Protein AF-A0A952QZE6-F1 (afdb_monomer)

Foldseek 3Di:
DPDVVVVVVVLVVVLVCVLVVLCVVQVVVLVVCVVPNPDNVSVVSNVVSVVVSVVLVVLLVCCVPPVVPRDLQSCCSSVNHDPLSVVLLVQLVVQLVVVLVVLVVVLVVCVVVPDDNVVSVVCSVVVSVVSSVVSSVVSVVVD

Secondary structure (DSSP, 8-state):
---HHHHHHHHHHHHHHHHHHHHHHHHHHHHHHHHHSSTTHHHHHHHHHHHHHHHHHHHHHHHHH-GGG--HHHHHHTT---HHHHHHHHHHHHHHHHHHHHHHHHHHHHHHTT--HHHHHHHHHHHHHHHHHHHHHHHHHH-

Mean predicted aligned error: 7.02 Å

pLDDT: mean 86.54, std 10.62, range [46.81, 97.5]

Structure (mmCIF, N/CA/C/O backbone):
data_AF-A0A952QZE6-F1
#
_entry.id   AF-A0A952QZE6-F1
#
loop_
_atom_site.group_PDB
_atom_site.id
_atom_site.type_symbol
_atom_site.label_atom_id
_atom_site.label_alt_id
_atom_site.label_comp_id
_atom_site.label_asym_id
_atom_site.label_entity_id
_atom_site.label_seq_id
_atom_site.pdbx_PDB_ins_code
_atom_site.Cartn_x
_atom_site.Cartn_y
_atom_site.Cartn_z
_atom_site.occupancy
_atom_site.B_iso_or_equiv
_atom_site.auth_seq_id
_atom_site.auth_comp_id
_atom_site.auth_asym_id
_atom_site.auth_atom_id
_atom_site.pdbx_PDB_model_num
ATOM 1 N N . MET A 1 1 ? -11.635 13.687 32.790 1.00 46.81 1 MET A N 1
ATOM 2 C CA . MET A 1 1 ? -12.378 13.470 31.529 1.00 46.81 1 MET A CA 1
ATOM 3 C C . MET A 1 1 ? -11.774 14.363 30.452 1.00 46.81 1 MET A C 1
ATOM 5 O O . MET A 1 1 ? -11.989 15.569 30.504 1.00 46.81 1 MET A O 1
ATOM 9 N N . PRO A 1 2 ? -10.941 13.838 29.539 1.00 46.88 2 PRO A N 1
ATOM 10 C CA . PRO A 1 2 ? -10.428 14.622 28.420 1.00 46.88 2 PRO A CA 1
ATOM 11 C C . PRO A 1 2 ? -11.602 15.099 27.556 1.00 46.88 2 PRO A C 1
ATOM 13 O O . PRO A 1 2 ? -12.447 14.308 27.149 1.00 46.88 2 PRO A O 1
ATOM 16 N N . ASN A 1 3 ? -11.680 16.407 27.323 1.00 49.31 3 ASN A N 1
ATOM 17 C CA . ASN A 1 3 ? -12.750 17.059 26.571 1.00 49.31 3 ASN A CA 1
ATOM 18 C C . ASN A 1 3 ? -12.914 16.429 25.177 1.00 49.31 3 ASN A C 1
ATOM 20 O O . ASN A 1 3 ? -12.060 16.641 24.316 1.00 49.31 3 ASN A O 1
ATOM 24 N N . GLY A 1 4 ? -14.029 15.735 24.920 1.00 55.69 4 GLY A N 1
ATOM 25 C CA . GLY A 1 4 ? -14.307 15.056 23.639 1.00 55.69 4 GLY A CA 1
ATOM 26 C C . GLY A 1 4 ? -14.206 15.955 22.396 1.00 55.69 4 GLY A C 1
ATOM 27 O O . GLY A 1 4 ? -13.940 15.478 21.297 1.00 55.69 4 GLY A O 1
ATOM 28 N N . LYS A 1 5 ? -14.299 17.280 22.570 1.00 56.16 5 LYS A N 1
ATOM 29 C CA . LYS A 1 5 ? -14.051 18.272 21.512 1.00 56.16 5 LYS A CA 1
ATOM 30 C C . LYS A 1 5 ? -12.591 18.302 21.028 1.00 56.16 5 LYS A C 1
ATOM 32 O O . LYS A 1 5 ? -12.370 18.489 19.836 1.00 56.16 5 LYS A O 1
ATOM 37 N N . ARG A 1 6 ? -11.602 18.091 21.914 1.00 54.00 6 ARG A N 1
ATOM 38 C CA . ARG A 1 6 ? -10.172 18.044 21.540 1.00 54.00 6 ARG A CA 1
ATOM 39 C C . ARG A 1 6 ? -9.839 16.774 20.761 1.00 54.00 6 ARG A C 1
ATOM 41 O O . ARG A 1 6 ? -9.167 16.865 19.739 1.00 54.00 6 ARG A O 1
ATOM 48 N N . ALA A 1 7 ? -10.362 15.627 21.196 1.00 56.66 7 ALA A N 1
ATOM 49 C CA . ALA A 1 7 ? -10.179 14.357 20.494 1.00 56.66 7 ALA A CA 1
ATOM 50 C C . ALA A 1 7 ? -10.719 14.442 19.056 1.00 56.66 7 ALA A C 1
ATOM 52 O O . ALA A 1 7 ? -9.977 14.209 18.109 1.00 56.66 7 ALA A O 1
ATOM 53 N N . ALA A 1 8 ? -11.951 14.935 18.881 1.00 59.94 8 ALA A N 1
ATOM 54 C CA . ALA A 1 8 ? -12.552 15.111 17.558 1.00 59.94 8 ALA A CA 1
ATOM 55 C C . ALA A 1 8 ? -11.789 16.103 16.652 1.00 59.94 8 ALA A C 1
ATOM 57 O O . ALA A 1 8 ? -11.703 15.893 15.442 1.00 59.94 8 ALA A O 1
ATOM 58 N N . SER A 1 9 ? -11.218 17.183 17.208 1.00 61.47 9 SER A N 1
ATOM 59 C CA . SER A 1 9 ? -10.413 18.135 16.424 1.00 61.47 9 SER A CA 1
ATOM 60 C C . SER A 1 9 ? -9.073 17.557 15.964 1.00 61.47 9 SER A C 1
ATOM 62 O O . SER A 1 9 ? -8.648 17.833 14.843 1.00 61.47 9 SER A O 1
ATOM 64 N N . VAL A 1 10 ? -8.434 16.725 16.794 1.00 61.22 10 VAL A N 1
ATOM 65 C CA . VAL A 1 10 ? -7.150 16.086 16.470 1.00 61.22 10 VAL A CA 1
ATOM 66 C C . VAL A 1 10 ? -7.336 15.049 15.362 1.00 61.22 10 VAL A C 1
ATOM 68 O O . VAL A 1 10 ? -6.557 15.043 14.412 1.00 61.22 10 VAL A O 1
ATOM 71 N N . THR A 1 11 ? -8.416 14.261 15.395 1.00 73.81 11 THR A N 1
ATOM 72 C CA . THR A 1 11 ? -8.729 13.289 14.332 1.00 73.81 11 THR A CA 1
ATOM 73 C C . THR A 1 11 ? -8.992 13.972 12.985 1.00 73.81 11 THR A C 1
ATOM 75 O O . THR A 1 11 ? -8.546 13.492 11.946 1.00 73.81 11 THR A O 1
ATOM 78 N N . ARG A 1 12 ? -9.665 15.134 12.977 1.00 75.56 12 ARG A N 1
ATOM 79 C CA . ARG A 1 12 ? -9.897 15.909 11.742 1.00 75.56 12 ARG A CA 1
ATOM 80 C C . ARG A 1 12 ? -8.610 16.490 11.170 1.00 75.56 12 ARG A C 1
ATOM 82 O O . ARG A 1 12 ? -8.398 16.412 9.964 1.00 75.56 12 ARG A O 1
ATOM 89 N N . ALA A 1 13 ? -7.761 17.059 12.023 1.00 81.19 13 ALA A N 1
ATOM 90 C CA . ALA A 1 13 ? -6.472 17.588 11.597 1.00 81.19 13 ALA A CA 1
ATOM 91 C C . ALA A 1 13 ? -5.582 16.474 11.028 1.00 81.19 13 ALA A C 1
ATOM 93 O O . ALA A 1 13 ? -5.030 16.642 9.945 1.00 81.19 13 ALA A O 1
ATOM 94 N N . ALA A 1 14 ? -5.511 15.320 11.699 1.00 80.12 14 ALA A N 1
ATOM 95 C CA . ALA A 1 14 ? -4.757 14.159 11.230 1.00 80.12 14 ALA A CA 1
ATOM 96 C C . ALA A 1 14 ? -5.250 13.660 9.864 1.00 80.12 14 ALA A C 1
ATOM 98 O O . ALA A 1 14 ? -4.435 13.387 8.986 1.00 80.12 14 ALA A O 1
ATOM 99 N N . LEU A 1 15 ? -6.570 13.622 9.644 1.00 82.50 15 LEU A N 1
ATOM 100 C CA . LEU A 1 15 ? -7.129 13.263 8.343 1.00 82.50 15 LEU A CA 1
ATOM 101 C C . LEU A 1 15 ? -6.686 14.225 7.237 1.00 82.50 15 LEU A C 1
ATOM 103 O O . LEU A 1 15 ? -6.203 13.797 6.190 1.00 82.50 15 LEU A O 1
ATOM 107 N N . VAL A 1 16 ? -6.895 15.525 7.457 1.00 87.38 16 VAL A N 1
ATOM 108 C CA . VAL A 1 16 ? -6.583 16.553 6.459 1.00 87.38 16 VAL A CA 1
ATOM 109 C C . VAL A 1 16 ? -5.090 16.544 6.153 1.00 87.38 16 VAL A C 1
ATOM 111 O O . VAL A 1 16 ? -4.714 16.600 4.986 1.00 87.38 16 VAL A O 1
ATOM 114 N N . LEU A 1 17 ? -4.247 16.404 7.178 1.00 88.62 17 LEU A N 1
ATOM 115 C CA . LEU A 1 17 ? -2.802 16.276 7.017 1.00 88.62 17 LEU A CA 1
ATOM 116 C C . LEU A 1 17 ? -2.423 15.004 6.256 1.00 88.62 17 LEU A C 1
ATOM 118 O O . LEU A 1 17 ? -1.572 15.079 5.379 1.00 88.62 17 LEU A O 1
ATOM 122 N N . GLY A 1 18 ? -3.068 13.867 6.528 1.00 86.25 18 GLY A N 1
ATOM 123 C CA . GLY A 1 18 ? -2.836 12.616 5.803 1.00 86.25 18 GLY A CA 1
ATOM 124 C C . GLY A 1 18 ? -3.188 12.725 4.317 1.00 86.25 18 GLY A C 1
ATOM 125 O O . GLY A 1 18 ? -2.375 12.378 3.461 1.00 86.25 18 GLY A O 1
ATOM 126 N N . LEU A 1 19 ? -4.360 13.283 3.997 1.00 89.81 19 LEU A N 1
ATOM 127 C CA . LEU A 1 19 ? -4.778 13.540 2.614 1.00 89.81 19 LEU A CA 1
ATOM 128 C C . LEU A 1 19 ? -3.853 14.538 1.911 1.00 89.81 19 LEU A C 1
ATOM 130 O O . LEU A 1 19 ? -3.450 14.301 0.773 1.00 89.81 19 LEU A O 1
ATOM 134 N N . ALA A 1 20 ? -3.497 15.634 2.584 1.00 92.69 20 ALA A N 1
ATOM 135 C CA . ALA A 1 20 ? -2.603 16.649 2.039 1.00 92.69 20 ALA A CA 1
ATOM 136 C C . ALA A 1 20 ? -1.195 16.090 1.801 1.00 92.69 20 ALA A C 1
ATOM 138 O O . ALA A 1 20 ? -0.633 16.321 0.736 1.00 92.69 20 ALA A O 1
ATOM 139 N N . ALA A 1 21 ? -0.648 15.319 2.743 1.00 92.31 21 ALA A N 1
ATOM 140 C CA . ALA A 1 21 ? 0.654 14.671 2.607 1.00 92.31 21 ALA A CA 1
ATOM 141 C C . ALA A 1 21 ? 0.655 13.645 1.466 1.00 92.31 21 ALA A C 1
ATOM 143 O O . ALA A 1 21 ? 1.564 13.648 0.638 1.00 92.31 21 ALA A O 1
ATOM 144 N N . GLY A 1 22 ? -0.389 12.816 1.371 1.00 90.94 22 GLY A N 1
ATOM 145 C CA . GLY A 1 22 ? -0.546 11.866 0.273 1.00 90.94 22 GLY A CA 1
ATOM 146 C C . GLY A 1 22 ? -0.628 12.565 -1.087 1.00 90.94 22 GLY A C 1
ATOM 147 O O . GLY A 1 22 ? 0.105 12.209 -2.007 1.00 90.94 22 GLY A O 1
ATOM 148 N N . ALA A 1 23 ? -1.449 13.611 -1.211 1.00 93.50 23 ALA A N 1
ATOM 149 C CA . ALA A 1 23 ? -1.546 14.404 -2.437 1.00 93.50 23 ALA A CA 1
ATOM 150 C C . ALA A 1 23 ? -0.224 15.109 -2.785 1.00 93.50 23 ALA A C 1
ATOM 152 O O . ALA A 1 23 ? 0.204 15.078 -3.940 1.00 93.50 23 ALA A O 1
ATOM 153 N N . ALA A 1 24 ? 0.449 15.693 -1.789 1.00 94.75 24 ALA A N 1
ATOM 154 C CA . ALA A 1 24 ? 1.738 16.360 -1.949 1.00 94.75 24 ALA A CA 1
ATOM 155 C C . ALA A 1 24 ? 2.863 15.402 -2.361 1.00 94.75 24 ALA A C 1
ATOM 157 O O . ALA A 1 24 ? 3.832 15.847 -2.963 1.00 94.75 24 ALA A O 1
ATOM 158 N N . LEU A 1 25 ? 2.744 14.102 -2.082 1.00 93.25 25 LEU A N 1
ATOM 159 C CA . LEU A 1 25 ? 3.669 13.085 -2.581 1.00 93.25 25 LEU A CA 1
ATOM 160 C C . LEU A 1 25 ? 3.289 12.615 -3.993 1.00 93.25 25 LEU A C 1
ATOM 162 O O . LEU A 1 25 ? 4.122 12.606 -4.899 1.00 93.25 25 LEU A O 1
ATOM 166 N N . ILE A 1 26 ? 2.025 12.230 -4.186 1.00 93.69 26 ILE A N 1
ATOM 167 C CA . ILE A 1 26 ? 1.533 11.584 -5.411 1.00 93.69 26 ILE A CA 1
ATOM 168 C C . ILE A 1 26 ? 1.578 12.540 -6.603 1.00 93.69 26 ILE A C 1
ATOM 170 O O . ILE A 1 26 ? 1.975 12.129 -7.693 1.00 93.69 26 ILE A O 1
ATOM 174 N N . VAL A 1 27 ? 1.172 13.802 -6.425 1.00 94.12 27 VAL A N 1
ATOM 175 C CA . VAL A 1 27 ? 1.063 14.755 -7.538 1.00 94.12 27 VAL A CA 1
ATOM 176 C C . VAL A 1 27 ? 2.440 15.102 -8.115 1.00 94.12 27 VAL A C 1
ATOM 178 O O . VAL A 1 27 ? 2.620 14.902 -9.318 1.00 94.12 27 VAL A O 1
ATOM 181 N N . PRO A 1 28 ? 3.444 15.539 -7.327 1.00 94.69 28 PRO A N 1
ATOM 182 C CA . PRO A 1 28 ? 4.775 15.807 -7.866 1.00 94.69 28 PRO A CA 1
ATOM 183 C C . PRO A 1 28 ? 5.430 14.560 -8.453 1.00 94.69 28 PRO A C 1
ATOM 185 O O . PRO A 1 28 ? 5.990 14.639 -9.542 1.00 94.69 28 PRO A O 1
ATOM 188 N N . LEU A 1 29 ? 5.314 13.403 -7.788 1.00 91.06 29 LEU A N 1
ATOM 189 C CA . LEU A 1 29 ? 5.880 12.151 -8.289 1.00 91.06 29 LEU A CA 1
ATOM 190 C C . LEU A 1 29 ? 5.246 11.744 -9.624 1.00 91.06 29 LEU A C 1
ATOM 192 O O . LEU A 1 29 ? 5.951 11.429 -10.580 1.00 91.06 29 LEU A O 1
ATOM 196 N N . GLY A 1 30 ? 3.918 11.788 -9.714 1.00 90.62 30 GLY A N 1
ATOM 197 C CA . GLY A 1 30 ? 3.186 11.456 -10.930 1.00 90.62 30 GLY A CA 1
ATOM 198 C C . GLY A 1 30 ? 3.501 12.407 -12.085 1.00 90.62 30 GLY A C 1
ATOM 199 O O . GLY A 1 30 ? 3.681 11.950 -13.212 1.00 90.62 30 GLY A O 1
ATOM 200 N N . LEU A 1 31 ? 3.633 13.711 -11.816 1.00 92.25 31 LEU A N 1
ATOM 201 C CA . LEU A 1 31 ? 4.042 14.701 -12.819 1.00 92.25 31 LEU A CA 1
ATOM 202 C C . LEU A 1 31 ? 5.493 14.498 -13.271 1.00 92.25 31 LEU A C 1
ATOM 204 O O . LEU A 1 31 ? 5.763 14.537 -14.470 1.00 92.25 31 LEU A O 1
ATOM 208 N N . LEU A 1 32 ? 6.404 14.212 -12.339 1.00 92.06 32 LEU A N 1
ATOM 209 C CA . LEU A 1 32 ? 7.806 13.935 -12.641 1.00 92.06 32 LEU A CA 1
ATOM 210 C C . LEU A 1 32 ? 7.939 12.694 -13.532 1.00 92.06 32 LEU A C 1
ATOM 212 O O . LEU A 1 32 ? 8.590 12.737 -14.574 1.00 92.06 32 LEU A O 1
ATOM 216 N N . VAL A 1 33 ? 7.260 11.601 -13.176 1.00 89.75 33 VAL A N 1
ATOM 217 C CA . VAL A 1 33 ? 7.260 10.364 -13.972 1.00 89.75 33 VAL A CA 1
ATOM 218 C C . VAL A 1 33 ? 6.510 10.550 -15.292 1.00 89.75 33 VAL A C 1
ATOM 220 O O . VAL A 1 33 ? 6.854 9.917 -16.281 1.00 89.75 33 VAL A O 1
ATOM 223 N N . ARG A 1 34 ? 5.519 11.443 -15.368 1.00 90.12 34 ARG A N 1
ATOM 224 C CA . ARG A 1 34 ? 4.880 11.792 -16.645 1.00 90.12 34 ARG A CA 1
ATOM 225 C C . ARG A 1 34 ? 5.831 12.540 -17.582 1.00 90.12 34 ARG A C 1
ATOM 227 O O . ARG A 1 34 ? 5.714 12.384 -18.792 1.00 90.12 34 ARG A O 1
ATOM 234 N N . GLN A 1 35 ? 6.726 13.360 -17.037 1.00 90.12 35 GLN A N 1
ATOM 235 C CA . GLN A 1 35 ? 7.662 14.161 -17.823 1.00 90.12 35 GLN A CA 1
ATOM 236 C C . GLN A 1 35 ? 8.919 13.383 -18.232 1.00 90.12 35 GLN A C 1
ATOM 238 O O . GLN A 1 35 ? 9.403 13.566 -19.346 1.00 90.12 35 GLN A O 1
ATOM 243 N N . TYR A 1 36 ? 9.442 12.527 -17.350 1.00 89.38 36 TYR A N 1
ATOM 244 C CA . TYR A 1 36 ? 10.727 11.841 -17.546 1.00 89.38 36 TYR A CA 1
ATOM 245 C C . TY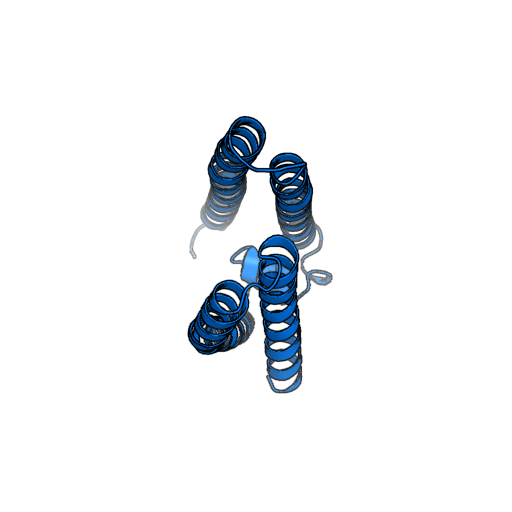R A 1 36 ? 10.622 10.315 -17.630 1.00 89.38 36 TYR A C 1
ATOM 247 O O . TYR A 1 36 ? 11.590 9.648 -17.991 1.00 89.38 36 TYR A O 1
ATOM 255 N N . GLY A 1 37 ? 9.476 9.744 -17.267 1.00 77.94 37 GLY A N 1
ATOM 256 C CA . GLY A 1 37 ? 9.264 8.304 -17.267 1.00 77.94 37 GLY A CA 1
ATOM 257 C C . GLY A 1 37 ? 8.843 7.770 -18.639 1.00 77.94 37 GLY A C 1
ATOM 258 O O . GLY A 1 37 ? 8.245 8.486 -19.444 1.00 77.94 37 GLY A O 1
ATOM 259 N N . PRO A 1 38 ? 9.125 6.490 -18.921 1.00 77.88 38 PRO A N 1
ATOM 260 C CA . PRO A 1 38 ? 8.722 5.858 -20.166 1.00 77.88 38 PRO A CA 1
ATOM 261 C C . PRO A 1 38 ? 7.208 5.587 -20.211 1.00 77.88 38 PRO A C 1
ATOM 263 O O . PRO A 1 38 ? 6.595 5.122 -19.247 1.00 77.88 38 PRO A O 1
ATOM 266 N N . GLY A 1 39 ? 6.604 5.817 -21.379 1.00 82.94 39 GLY A N 1
ATOM 267 C CA . GLY A 1 39 ? 5.209 5.469 -21.656 1.00 82.94 39 GLY A CA 1
ATOM 268 C C . GLY A 1 39 ? 4.192 6.238 -20.803 1.00 82.94 39 GLY A C 1
ATOM 269 O O . GLY A 1 39 ? 4.304 7.442 -20.603 1.00 82.94 39 GLY A O 1
ATOM 270 N N . ASN A 1 40 ? 3.163 5.535 -20.320 1.00 83.50 40 ASN A N 1
ATOM 271 C CA . ASN A 1 40 ? 2.032 6.115 -19.577 1.00 83.50 40 ASN A CA 1
ATOM 272 C C . ASN A 1 40 ? 2.149 5.955 -18.044 1.00 83.50 40 ASN A C 1
ATOM 274 O O . ASN A 1 40 ? 1.147 6.050 -17.332 1.00 83.50 40 ASN A O 1
ATOM 278 N N . MET A 1 41 ? 3.357 5.722 -17.515 1.00 81.94 41 MET A N 1
ATOM 279 C CA . MET A 1 41 ? 3.575 5.447 -16.085 1.00 81.94 41 MET A CA 1
ATOM 280 C C . MET A 1 41 ? 3.089 6.576 -15.166 1.00 81.94 41 MET A C 1
ATOM 282 O O . MET A 1 41 ? 2.464 6.304 -14.142 1.00 81.94 41 MET A O 1
ATOM 286 N N . GLY A 1 42 ? 3.300 7.840 -15.549 1.00 86.00 42 GLY A N 1
ATOM 287 C CA . GLY A 1 42 ? 2.844 8.985 -14.754 1.00 86.00 42 GLY A CA 1
ATOM 288 C C . GLY A 1 42 ? 1.321 9.030 -14.589 1.00 86.00 42 GLY A C 1
ATOM 289 O O . GLY A 1 42 ? 0.826 9.285 -13.494 1.00 86.00 42 GLY A O 1
ATOM 290 N N . ASN A 1 43 ? 0.567 8.684 -15.639 1.00 88.69 43 ASN A N 1
ATOM 291 C CA . ASN A 1 43 ? -0.892 8.569 -15.555 1.00 88.69 43 ASN A CA 1
ATOM 292 C C . ASN A 1 43 ? -1.312 7.422 -14.626 1.00 88.69 43 ASN A C 1
ATOM 294 O O . ASN A 1 43 ? -2.264 7.577 -13.865 1.00 88.69 43 ASN A O 1
ATOM 298 N N . GLY A 1 44 ? -0.575 6.306 -14.641 1.00 86.00 44 GLY A N 1
ATOM 299 C CA . GLY A 1 44 ? -0.784 5.194 -13.713 1.00 86.00 44 GLY A CA 1
ATOM 300 C C . GLY A 1 44 ? -0.611 5.609 -12.249 1.00 86.00 44 GLY A C 1
ATOM 301 O O . GLY A 1 44 ? -1.493 5.343 -11.435 1.00 86.00 44 GLY A O 1
ATOM 302 N N . ILE A 1 45 ? 0.473 6.323 -11.927 1.00 88.44 45 ILE A N 1
ATOM 303 C CA . ILE A 1 45 ? 0.730 6.841 -10.571 1.00 88.44 45 ILE A CA 1
ATOM 304 C C . ILE A 1 45 ? -0.373 7.809 -10.139 1.00 88.44 45 ILE A C 1
ATOM 306 O O . ILE A 1 45 ? -0.907 7.677 -9.040 1.00 88.44 45 ILE A O 1
ATOM 310 N N . LEU A 1 46 ? -0.741 8.761 -11.000 1.00 92.19 46 LEU A N 1
ATOM 311 C CA . LEU A 1 46 ? -1.770 9.751 -10.682 1.00 92.19 46 LEU A CA 1
ATOM 312 C C . LEU A 1 46 ? -3.140 9.098 -10.470 1.00 92.19 46 LEU A C 1
ATOM 314 O O . LEU A 1 46 ? -3.829 9.434 -9.510 1.00 92.19 46 LEU A O 1
ATOM 318 N N . MET A 1 47 ? -3.532 8.151 -11.324 1.00 92.88 47 MET A N 1
ATOM 319 C CA . MET A 1 47 ? -4.835 7.492 -11.232 1.00 92.88 47 MET A CA 1
ATOM 320 C C . MET A 1 47 ? -4.905 6.528 -10.045 1.00 92.88 47 MET A C 1
ATOM 322 O O . MET A 1 47 ? -5.859 6.584 -9.2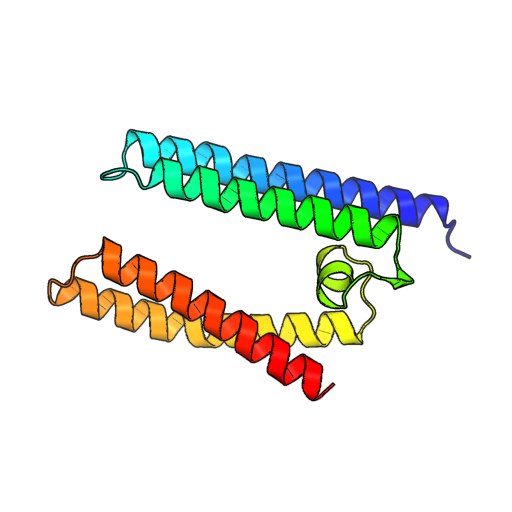71 1.00 92.88 47 MET A O 1
ATOM 326 N N . GLY A 1 48 ? -3.880 5.694 -9.849 1.00 87.12 48 GLY A N 1
ATOM 327 C CA . GLY A 1 48 ? -3.795 4.798 -8.693 1.00 87.12 48 GLY A CA 1
ATOM 328 C C . GLY A 1 48 ? -3.723 5.569 -7.375 1.00 87.12 48 GLY A C 1
ATOM 329 O O . GLY A 1 48 ? -4.451 5.264 -6.431 1.00 87.12 48 GLY A O 1
ATOM 330 N N . GLY A 1 49 ? -2.916 6.630 -7.330 1.00 90.00 49 GLY A N 1
ATOM 331 C CA . GLY A 1 49 ? -2.808 7.502 -6.168 1.00 90.00 49 GLY A CA 1
ATOM 332 C C . GLY A 1 49 ? -4.103 8.262 -5.864 1.00 90.00 49 GLY A C 1
ATOM 333 O O . GLY A 1 49 ? -4.516 8.326 -4.708 1.00 90.00 49 GLY A O 1
ATOM 334 N N . ALA A 1 50 ? -4.803 8.771 -6.883 1.00 91.62 50 ALA A N 1
ATOM 335 C CA . ALA A 1 50 ? -6.115 9.393 -6.704 1.00 91.62 50 ALA A CA 1
ATOM 336 C C . ALA A 1 50 ? -7.147 8.400 -6.148 1.00 91.62 50 ALA A C 1
ATOM 338 O O . ALA A 1 50 ? -7.885 8.742 -5.224 1.00 91.62 50 ALA A O 1
ATOM 339 N N . MET A 1 51 ? -7.171 7.162 -6.655 1.00 92.19 51 MET A N 1
ATOM 340 C CA . MET A 1 51 ? -8.036 6.104 -6.119 1.00 92.19 51 MET A CA 1
ATOM 341 C C . MET A 1 51 ? -7.713 5.787 -4.655 1.00 92.19 51 MET A C 1
ATOM 343 O O . MET A 1 51 ? -8.632 5.659 -3.848 1.00 92.19 51 MET A O 1
ATOM 347 N N . ALA A 1 52 ? -6.430 5.727 -4.286 1.00 88.88 52 ALA A N 1
ATOM 348 C CA . ALA A 1 52 ? -6.014 5.513 -2.901 1.00 88.88 52 ALA A CA 1
ATOM 349 C C . ALA A 1 52 ? -6.472 6.655 -1.974 1.00 88.88 52 ALA A C 1
ATOM 351 O O . ALA A 1 52 ? -7.022 6.394 -0.903 1.00 88.88 52 ALA A O 1
ATOM 352 N N . LEU A 1 53 ? -6.318 7.916 -2.399 1.00 91.75 53 LEU A N 1
ATOM 353 C CA . LEU A 1 53 ? -6.775 9.085 -1.635 1.00 91.75 53 LEU A CA 1
ATOM 354 C C . LEU A 1 53 ? -8.297 9.109 -1.464 1.00 91.75 53 LEU A C 1
ATOM 356 O O . LEU A 1 53 ? -8.789 9.381 -0.369 1.00 91.75 53 LEU A O 1
ATOM 360 N N . ILE A 1 54 ? -9.046 8.794 -2.524 1.00 92.62 54 ILE A N 1
ATOM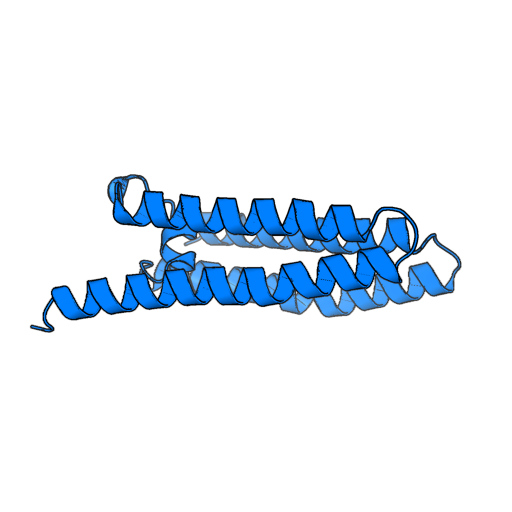 361 C CA . ILE A 1 54 ? -10.510 8.691 -2.469 1.00 92.62 54 ILE A CA 1
ATOM 362 C C . ILE A 1 54 ? -10.927 7.568 -1.518 1.00 92.62 54 ILE A C 1
ATOM 364 O O . ILE A 1 54 ? -11.809 7.774 -0.684 1.00 92.62 54 ILE A O 1
ATOM 368 N N . GLY A 1 55 ? -10.271 6.408 -1.595 1.00 88.31 55 GLY A N 1
ATOM 369 C CA . GLY A 1 55 ? -10.510 5.288 -0.688 1.00 88.31 55 GLY A CA 1
ATOM 370 C C . GLY A 1 55 ? -10.279 5.669 0.774 1.00 88.31 55 GLY A C 1
ATOM 371 O O . GLY A 1 55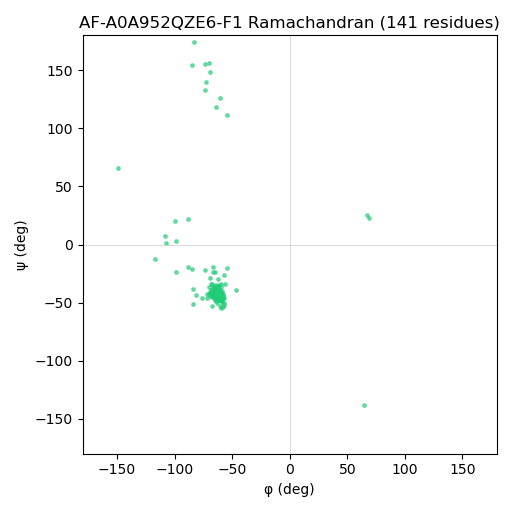 ? -11.135 5.405 1.616 1.00 88.31 55 GLY A O 1
ATOM 372 N N . PHE A 1 56 ? -9.179 6.365 1.069 1.00 86.50 56 PHE A N 1
ATOM 373 C CA . PHE A 1 56 ? -8.883 6.863 2.413 1.00 86.50 56 PHE A CA 1
ATOM 374 C C . PHE A 1 56 ? -9.926 7.879 2.903 1.00 86.50 56 PHE A C 1
ATOM 376 O O . PHE A 1 56 ? -10.440 7.757 4.016 1.00 86.50 56 PHE A O 1
ATOM 383 N N . ALA A 1 57 ? -10.298 8.852 2.064 1.00 88.88 57 ALA A N 1
ATOM 384 C CA . ALA A 1 57 ? -11.331 9.831 2.398 1.00 88.88 57 ALA A CA 1
ATOM 385 C C . ALA A 1 57 ? -12.689 9.162 2.666 1.00 88.88 57 ALA A C 1
ATOM 387 O O . ALA A 1 57 ? -13.393 9.535 3.605 1.00 88.88 57 ALA A O 1
ATOM 388 N N . PHE A 1 58 ? -13.046 8.150 1.874 1.00 88.62 58 PHE A N 1
ATOM 389 C CA . PHE A 1 58 ? -14.279 7.390 2.045 1.00 88.62 58 PHE A CA 1
ATOM 390 C C . PHE A 1 58 ? -14.266 6.537 3.320 1.00 88.62 58 PHE A C 1
ATOM 392 O O . PHE A 1 58 ? -15.250 6.534 4.062 1.00 88.62 58 PHE A O 1
ATOM 399 N N . ALA A 1 59 ? -13.152 5.859 3.608 1.00 83.62 59 ALA A N 1
ATOM 400 C CA . ALA A 1 59 ? -12.954 5.095 4.839 1.00 83.62 59 ALA A CA 1
ATOM 401 C C . ALA A 1 59 ? -13.140 5.985 6.075 1.00 83.62 59 ALA A C 1
ATOM 403 O O . ALA A 1 59 ? -13.896 5.645 6.985 1.00 83.62 59 ALA A O 1
ATOM 404 N N . ALA A 1 60 ? -12.546 7.176 6.059 1.00 83.38 60 ALA A N 1
ATOM 405 C CA . ALA A 1 60 ? -12.706 8.168 7.112 1.00 83.38 60 ALA A CA 1
ATOM 406 C C . ALA A 1 60 ? -14.117 8.726 7.244 1.00 83.38 60 ALA A C 1
ATOM 408 O O . ALA A 1 60 ? -14.656 8.816 8.347 1.00 83.38 60 ALA A O 1
ATOM 409 N N . TRP A 1 61 ? -14.736 9.077 6.118 1.00 84.81 61 TRP A N 1
ATOM 410 C CA . TRP A 1 61 ? -16.117 9.534 6.098 1.00 84.81 61 TRP A CA 1
ATOM 411 C C . TRP A 1 61 ? -17.051 8.479 6.696 1.00 84.81 61 TRP A C 1
ATOM 413 O O . TRP A 1 61 ? -17.920 8.816 7.503 1.00 84.81 61 TRP A O 1
ATOM 423 N N . ARG A 1 62 ? -16.841 7.201 6.364 1.00 82.56 62 ARG A N 1
ATOM 424 C CA . ARG A 1 62 ? -17.611 6.092 6.930 1.00 82.56 62 ARG A CA 1
ATOM 425 C C . ARG A 1 62 ? -17.323 5.895 8.416 1.00 82.56 62 ARG A C 1
ATOM 427 O O . ARG A 1 62 ? -18.274 5.768 9.181 1.00 82.56 62 ARG A O 1
ATOM 434 N N . ALA A 1 63 ? -16.058 5.919 8.832 1.00 80.12 63 ALA A N 1
ATOM 435 C CA . ALA A 1 63 ? -15.672 5.768 10.234 1.00 80.12 63 ALA A CA 1
ATOM 436 C C . ALA A 1 63 ? -16.279 6.859 11.135 1.00 80.12 63 ALA A C 1
ATOM 438 O O . ALA A 1 63 ? -16.669 6.574 12.264 1.00 80.12 63 ALA A O 1
ATOM 439 N N . TRP A 1 64 ? -16.434 8.085 10.627 1.00 80.12 64 TRP A N 1
ATOM 440 C CA . TRP A 1 64 ? -17.061 9.181 11.369 1.00 80.12 64 TRP A CA 1
ATOM 441 C C . TRP A 1 64 ? -18.588 9.174 11.345 1.00 80.12 64 TRP A C 1
ATOM 443 O O . TRP A 1 64 ? -19.204 9.434 12.375 1.00 80.12 64 TRP A O 1
ATOM 453 N N . ASN A 1 65 ? -19.207 8.926 10.188 1.00 81.88 65 ASN A N 1
ATOM 454 C CA . ASN A 1 65 ? -20.666 9.038 10.054 1.00 81.88 65 ASN A CA 1
ATOM 455 C C . ASN A 1 65 ? -21.406 7.747 10.404 1.00 81.88 65 ASN A C 1
ATOM 457 O O . ASN A 1 65 ? -22.615 7.763 10.626 1.00 81.88 65 ASN A O 1
ATOM 461 N N . SER A 1 66 ? -20.723 6.608 10.396 1.00 82.69 66 SER A N 1
ATOM 462 C CA . SER A 1 66 ? -21.319 5.301 10.671 1.00 82.69 66 SER A CA 1
ATOM 463 C C . SER A 1 66 ? -20.286 4.368 11.315 1.00 82.69 66 SER A C 1
ATOM 465 O O . SER A 1 66 ? -19.917 3.363 10.700 1.00 82.69 66 SER A O 1
ATOM 467 N N .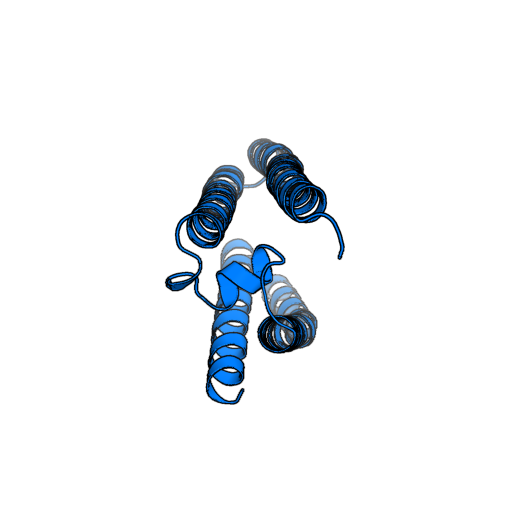 PRO A 1 67 ? -19.818 4.677 12.541 1.00 75.56 67 PRO A N 1
ATOM 468 C CA . PRO A 1 67 ? -18.803 3.881 13.235 1.00 75.56 67 PRO A CA 1
ATOM 469 C C . PRO A 1 67 ? -19.213 2.410 13.402 1.00 75.56 67 PRO A C 1
ATOM 471 O O . PRO A 1 67 ? -18.373 1.530 13.242 1.00 75.56 67 PRO A O 1
ATOM 474 N N . ASP A 1 68 ? -20.508 2.126 13.583 1.00 76.25 68 ASP A N 1
ATOM 475 C CA . ASP A 1 68 ? -21.046 0.756 13.691 1.00 76.25 68 ASP A CA 1
ATOM 476 C C . ASP A 1 68 ? -20.920 -0.059 12.393 1.00 76.25 68 ASP A C 1
ATOM 478 O O . ASP A 1 68 ? -21.007 -1.285 12.398 1.00 76.25 68 ASP A O 1
ATOM 482 N N . ARG A 1 69 ? -20.734 0.621 11.255 1.00 78.50 69 ARG A N 1
ATOM 483 C CA . ARG A 1 69 ? -20.540 0.010 9.933 1.00 78.50 69 ARG A CA 1
ATOM 484 C C . ARG A 1 69 ? -19.101 0.131 9.445 1.00 78.50 69 ARG A C 1
ATOM 486 O O . ARG A 1 69 ? -18.829 -0.268 8.312 1.00 78.50 69 ARG A O 1
ATOM 493 N N . ALA A 1 70 ? -18.196 0.719 10.227 1.00 80.06 70 ALA A N 1
ATOM 494 C CA . ALA A 1 70 ? -16.790 0.851 9.870 1.00 80.06 70 ALA A CA 1
ATOM 495 C C . ALA A 1 70 ? -16.095 -0.509 10.004 1.00 80.06 70 ALA A C 1
ATOM 497 O O . ALA A 1 70 ? -16.280 -1.214 10.994 1.00 80.06 70 ALA A O 1
ATOM 498 N N . SER A 1 71 ? -15.311 -0.898 9.000 1.00 83.50 71 SER A N 1
ATOM 499 C CA . SER A 1 71 ? -14.504 -2.110 9.112 1.00 83.50 71 SER A CA 1
ATOM 500 C C . SER A 1 71 ? -13.317 -1.854 10.049 1.00 83.50 71 SER A C 1
ATOM 502 O O . SER A 1 71 ? -12.868 -0.708 10.160 1.00 83.50 71 SER A O 1
ATOM 504 N N . PRO A 1 72 ? -12.761 -2.908 10.671 1.00 82.50 72 PRO A N 1
ATOM 505 C CA . PRO A 1 72 ? -11.532 -2.827 11.464 1.00 82.50 72 PRO A CA 1
ATOM 506 C C . PRO A 1 72 ? -10.403 -2.056 10.765 1.00 82.50 72 PRO A C 1
ATOM 508 O O . PRO A 1 72 ? -9.713 -1.247 11.377 1.00 82.50 72 PRO A O 1
ATOM 511 N N . LEU A 1 73 ? -10.267 -2.240 9.448 1.00 80.50 73 LEU A N 1
ATOM 512 C CA . LEU A 1 73 ? -9.250 -1.571 8.640 1.00 80.50 73 LEU A CA 1
ATOM 513 C C . LEU A 1 73 ? -9.494 -0.060 8.520 1.00 80.50 73 LEU A C 1
ATOM 515 O O . LEU A 1 73 ? -8.540 0.706 8.596 1.00 80.50 73 LEU A O 1
ATOM 519 N N . ASP A 1 74 ? -10.746 0.392 8.373 1.00 82.69 74 ASP A N 1
ATOM 520 C CA . ASP A 1 74 ? -11.027 1.836 8.324 1.00 82.69 74 ASP A CA 1
ATOM 521 C C . ASP A 1 74 ? -10.737 2.486 9.666 1.00 82.69 74 ASP A C 1
ATOM 523 O O . ASP A 1 74 ? -10.201 3.588 9.710 1.00 82.69 74 ASP A O 1
ATOM 527 N N . ARG A 1 75 ? -11.083 1.804 10.762 1.00 80.12 75 ARG A N 1
ATOM 528 C CA . ARG A 1 75 ? -10.839 2.311 12.111 1.00 80.12 75 ARG A CA 1
ATOM 529 C C . ARG A 1 75 ? -9.340 2.421 12.380 1.00 80.12 75 ARG A C 1
ATOM 531 O O . ARG A 1 75 ? -8.892 3.501 12.755 1.00 80.12 75 ARG A O 1
ATOM 538 N N . ALA A 1 76 ? -8.564 1.379 12.078 1.00 80.88 76 ALA A N 1
ATOM 539 C CA . ALA A 1 76 ? -7.105 1.399 12.204 1.00 80.88 76 ALA A CA 1
ATOM 540 C C . ALA A 1 76 ? -6.466 2.514 11.352 1.00 80.88 76 ALA A C 1
ATOM 542 O O . ALA A 1 76 ? -5.699 3.332 11.853 1.00 80.88 76 ALA A O 1
ATOM 543 N N . LEU A 1 77 ? -6.842 2.625 10.071 1.00 78.38 77 LEU A N 1
ATOM 544 C CA . LEU A 1 77 ? -6.285 3.643 9.167 1.00 78.38 77 LEU A CA 1
ATOM 545 C C . LEU A 1 77 ? -6.659 5.080 9.549 1.00 78.38 77 LEU A C 1
ATOM 547 O O . LEU A 1 77 ? -5.959 6.018 9.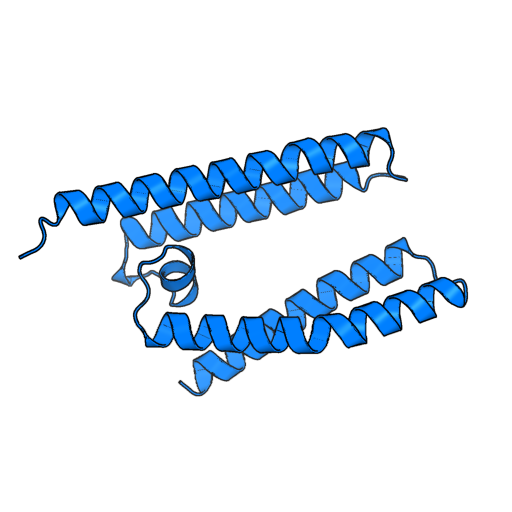173 1.00 78.38 77 LEU A O 1
ATOM 551 N N . THR A 1 78 ? -7.761 5.270 10.272 1.00 76.81 78 THR A N 1
ATOM 552 C CA . THR A 1 78 ? -8.250 6.597 10.681 1.00 76.81 78 THR A CA 1
ATOM 553 C C . THR A 1 78 ? -7.867 6.962 12.115 1.00 76.81 78 THR A C 1
ATOM 555 O O . THR A 1 78 ? -8.239 8.038 12.587 1.00 76.81 78 THR A O 1
ATOM 558 N N . GLY A 1 79 ? -7.109 6.099 12.805 1.00 74.50 79 GLY A N 1
ATOM 559 C CA . GLY A 1 79 ? -6.719 6.286 14.206 1.00 74.50 79 GLY A CA 1
ATOM 560 C C . GLY A 1 79 ? -7.892 6.172 15.187 1.00 74.50 79 GLY A C 1
ATOM 561 O O . GLY A 1 79 ? -7.848 6.745 16.273 1.00 74.50 79 GLY A O 1
ATOM 562 N N . LEU A 1 80 ? -8.963 5.488 14.777 1.00 77.88 80 LEU A N 1
ATOM 563 C CA . LEU A 1 80 ? -10.158 5.186 15.572 1.00 77.88 80 LEU A CA 1
ATOM 564 C C . LEU A 1 80 ? -10.232 3.696 15.960 1.00 77.88 80 LEU A C 1
ATOM 566 O O . LEU A 1 80 ? -11.268 3.248 16.454 1.00 77.88 80 LEU A O 1
ATOM 570 N N . GLY A 1 81 ? -9.178 2.928 15.673 1.00 79.12 81 GLY A N 1
ATOM 571 C CA . GLY A 1 81 ? -9.049 1.515 16.020 1.00 79.12 81 GLY A CA 1
ATOM 572 C C . GLY A 1 81 ? -8.874 1.303 17.520 1.00 79.12 81 GLY A C 1
ATOM 573 O O . GLY A 1 81 ? -8.452 2.203 18.248 1.00 79.12 81 GLY A O 1
ATOM 574 N N . ASP A 1 82 ? -9.227 0.107 17.980 1.00 84.50 82 ASP A N 1
ATOM 575 C CA . ASP A 1 82 ? -8.803 -0.382 19.289 1.00 84.50 82 ASP A CA 1
ATOM 576 C C . ASP A 1 82 ? -7.387 -0.992 19.206 1.00 84.50 82 ASP A C 1
ATOM 578 O O . ASP A 1 82 ? -6.809 -1.142 18.127 1.00 84.50 82 ASP A O 1
ATOM 582 N N . GLU A 1 83 ? -6.819 -1.381 20.353 1.00 87.12 83 GLU A N 1
ATOM 583 C CA . GLU A 1 83 ? -5.485 -2.003 20.410 1.00 87.12 83 GLU A CA 1
ATOM 584 C C . GLU A 1 83 ? -5.384 -3.276 19.545 1.00 87.12 83 GLU A C 1
ATOM 586 O O . GLU A 1 83 ? -4.301 -3.637 19.075 1.00 87.12 83 GLU A O 1
ATOM 591 N N . ARG A 1 84 ? -6.511 -3.962 19.308 1.00 86.38 84 ARG A N 1
ATOM 592 C CA . ARG A 1 84 ? -6.573 -5.185 18.501 1.00 86.38 84 ARG A CA 1
ATOM 593 C C . ARG A 1 84 ? -6.477 -4.870 17.011 1.00 86.38 84 ARG A C 1
ATOM 595 O O . ARG A 1 84 ? -5.707 -5.533 16.313 1.00 86.38 84 ARG A O 1
ATOM 602 N N . ASP A 1 85 ? -7.220 -3.878 16.533 1.00 86.69 85 ASP A N 1
ATOM 603 C CA . ASP A 1 85 ? -7.193 -3.418 15.143 1.00 86.69 85 ASP A CA 1
ATOM 604 C C . ASP A 1 85 ? -5.769 -2.969 14.752 1.00 86.69 85 ASP A C 1
ATOM 606 O O . ASP A 1 85 ? -5.244 -3.372 13.704 1.00 86.69 85 ASP A O 1
ATOM 610 N N . ASP A 1 86 ? -5.101 -2.232 15.643 1.00 87.25 86 ASP A N 1
ATOM 611 C CA . ASP A 1 86 ? -3.729 -1.757 15.447 1.00 87.25 86 ASP A CA 1
ATOM 612 C C . ASP A 1 86 ? -2.704 -2.900 15.459 1.00 87.25 86 ASP A C 1
ATOM 614 O O . ASP A 1 86 ? -1.793 -2.933 14.622 1.00 87.25 86 ASP A O 1
ATOM 618 N N . ALA A 1 87 ? -2.857 -3.882 16.353 1.00 90.38 87 ALA A N 1
ATOM 619 C CA . ALA A 1 87 ? -1.985 -5.056 16.396 1.00 90.38 87 ALA A CA 1
ATOM 620 C C . ALA A 1 87 ? -2.104 -5.913 15.122 1.00 90.38 87 ALA A C 1
ATOM 622 O O . ALA A 1 87 ? -1.094 -6.396 14.594 1.00 90.38 87 ALA A O 1
ATOM 623 N N . VAL A 1 88 ? -3.323 -6.07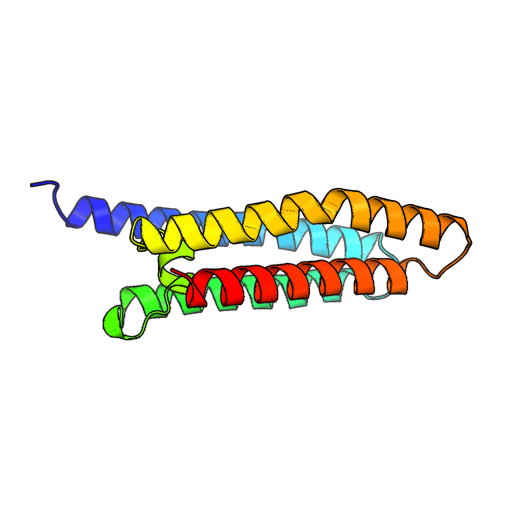8 14.592 1.00 91.62 88 VAL A N 1
ATOM 624 C CA . VAL A 1 88 ? -3.568 -6.799 13.333 1.00 91.62 88 VAL A CA 1
ATOM 625 C C . VAL A 1 88 ? -2.917 -6.069 12.160 1.00 91.62 88 VAL A C 1
ATOM 627 O O . VAL A 1 88 ? -2.191 -6.701 11.386 1.00 91.62 88 VAL A O 1
ATOM 630 N N . LEU A 1 89 ? -3.123 -4.752 12.043 1.00 89.94 89 LEU A N 1
ATOM 631 C CA . LEU A 1 89 ? -2.530 -3.952 10.970 1.00 89.94 89 LEU A CA 1
ATOM 632 C C . LEU A 1 89 ? -0.998 -3.955 11.051 1.00 89.94 89 LEU A C 1
ATOM 634 O O . LEU A 1 89 ? -0.3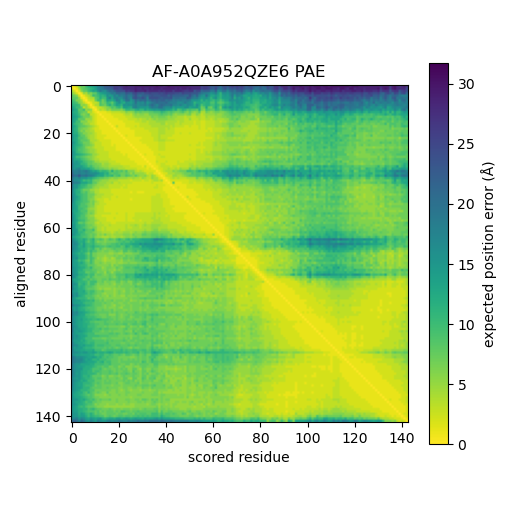31 -4.221 10.052 1.00 89.94 89 LEU A O 1
ATOM 638 N N . THR A 1 90 ? -0.440 -3.743 12.244 1.00 92.62 90 THR A N 1
ATOM 639 C CA . THR A 1 90 ? 1.011 -3.753 12.479 1.00 92.62 90 THR A CA 1
ATOM 640 C C . THR A 1 90 ? 1.618 -5.101 12.111 1.00 92.62 90 THR A C 1
ATOM 642 O O . THR A 1 90 ? 2.627 -5.162 11.408 1.00 92.62 90 THR A O 1
ATOM 645 N N . SER A 1 91 ? 0.985 -6.205 12.519 1.00 92.81 91 SER A N 1
ATOM 646 C CA . SER A 1 91 ? 1.470 -7.534 12.160 1.00 92.81 91 SER A CA 1
ATOM 647 C C . SER A 1 91 ? 1.385 -7.799 10.656 1.00 92.81 91 SER A C 1
ATOM 649 O O . SER A 1 91 ? 2.276 -8.464 10.130 1.00 92.81 91 SER A O 1
ATOM 651 N N . ALA A 1 92 ? 0.344 -7.323 9.970 1.00 92.69 92 ALA A N 1
ATOM 652 C CA . ALA A 1 92 ? 0.223 -7.473 8.522 1.00 92.69 92 ALA A CA 1
ATOM 653 C C . ALA A 1 92 ? 1.306 -6.668 7.784 1.00 92.69 92 ALA A C 1
ATOM 655 O O . ALA A 1 92 ? 1.968 -7.202 6.895 1.00 92.69 92 ALA A O 1
ATOM 656 N N . LEU A 1 93 ? 1.552 -5.423 8.202 1.00 92.75 93 LEU A N 1
ATOM 657 C CA . LEU A 1 93 ? 2.613 -4.576 7.651 1.00 92.75 93 LEU A CA 1
ATOM 658 C C . LEU A 1 93 ? 4.009 -5.153 7.904 1.00 92.75 93 LEU A C 1
ATOM 660 O O . LEU A 1 93 ? 4.862 -5.094 7.022 1.00 92.75 93 LEU A O 1
ATOM 664 N N . ALA A 1 94 ? 4.235 -5.776 9.063 1.00 94.50 94 ALA A N 1
ATOM 665 C CA . ALA A 1 94 ? 5.489 -6.466 9.352 1.00 94.50 94 ALA A CA 1
ATOM 666 C C . ALA A 1 94 ? 5.746 -7.631 8.380 1.00 94.50 94 ALA A C 1
ATOM 668 O O . ALA A 1 94 ? 6.881 -7.827 7.950 1.00 94.50 94 ALA A O 1
ATOM 669 N N . VAL A 1 95 ? 4.702 -8.377 7.990 1.00 96.12 95 VAL A N 1
ATOM 670 C CA . VAL A 1 95 ? 4.823 -9.440 6.976 1.00 96.12 95 VAL A CA 1
ATOM 671 C C . VAL A 1 95 ? 5.192 -8.848 5.620 1.00 96.12 95 VAL A C 1
ATOM 673 O O . VAL A 1 95 ? 6.134 -9.334 4.999 1.00 96.12 95 VAL A O 1
ATOM 676 N N . VAL A 1 96 ? 4.517 -7.776 5.192 1.00 95.38 96 VAL A N 1
ATOM 677 C CA . VAL A 1 96 ? 4.846 -7.084 3.934 1.00 95.38 96 VAL A CA 1
ATOM 678 C C . VAL A 1 96 ? 6.301 -6.626 3.941 1.00 95.38 96 VAL A C 1
ATOM 680 O O . VAL A 1 96 ? 7.046 -6.973 3.027 1.00 95.38 96 VAL A O 1
ATOM 683 N N . GLY A 1 97 ? 6.737 -5.938 5.001 1.00 93.00 97 GLY A N 1
ATOM 684 C CA . GLY A 1 97 ? 8.116 -5.467 5.143 1.00 93.00 97 GLY A CA 1
ATOM 685 C C . GLY A 1 97 ? 9.146 -6.600 5.119 1.00 93.00 97 GLY A C 1
ATOM 686 O O . GLY A 1 97 ? 10.162 -6.491 4.435 1.00 93.00 97 GLY A O 1
ATOM 687 N N . ALA A 1 98 ? 8.862 -7.720 5.789 1.00 96.00 98 ALA A N 1
ATOM 688 C CA . ALA A 1 98 ? 9.726 -8.900 5.761 1.00 96.00 98 ALA A CA 1
ATOM 689 C C . ALA A 1 98 ? 9.829 -9.522 4.356 1.00 96.00 98 ALA A C 1
ATOM 691 O O . ALA A 1 98 ? 10.892 -10.013 3.976 1.00 96.00 98 ALA A O 1
ATOM 692 N N . THR A 1 99 ? 8.748 -9.485 3.570 1.00 96.50 99 THR A N 1
ATOM 693 C CA . THR A 1 99 ? 8.726 -10.011 2.193 1.00 96.50 99 THR A CA 1
ATOM 694 C C . THR A 1 99 ? 9.234 -9.030 1.135 1.00 96.50 99 THR A C 1
ATOM 696 O O . THR A 1 99 ? 9.664 -9.467 0.070 1.00 96.50 99 THR A O 1
ATOM 699 N N . ALA A 1 100 ? 9.244 -7.726 1.414 1.00 95.12 100 ALA A N 1
ATOM 700 C CA . ALA A 1 100 ? 9.623 -6.700 0.444 1.00 95.12 100 ALA A CA 1
ATOM 701 C C . ALA A 1 100 ? 11.088 -6.833 0.003 1.00 95.12 100 ALA A C 1
ATOM 703 O O . ALA A 1 100 ? 11.387 -6.782 -1.189 1.00 95.12 100 ALA A O 1
ATOM 704 N N . LEU A 1 101 ? 12.008 -7.078 0.946 1.00 94.31 101 LEU A N 1
ATOM 705 C CA . LEU A 1 101 ? 13.433 -7.264 0.642 1.00 94.31 101 LEU A CA 1
ATOM 706 C C . LEU A 1 101 ? 13.703 -8.438 -0.316 1.00 94.31 101 LEU A C 1
ATOM 708 O O . LEU A 1 101 ? 14.321 -8.206 -1.359 1.00 94.31 101 LEU A O 1
ATOM 712 N N . PRO A 1 102 ? 13.253 -9.680 -0.037 1.00 96.88 102 PRO A N 1
ATOM 713 C CA . PRO A 1 102 ? 13.496 -10.789 -0.953 1.00 96.88 102 PRO A CA 1
ATOM 714 C C . PRO A 1 102 ? 12.786 -10.598 -2.297 1.00 96.88 102 PRO A C 1
ATOM 716 O O . PRO A 1 102 ? 13.386 -10.888 -3.331 1.00 96.88 102 PRO A O 1
ATOM 719 N N . LEU A 1 103 ? 11.559 -10.065 -2.320 1.00 96.81 103 LEU A N 1
ATOM 720 C CA . LEU A 1 103 ? 10.846 -9.808 -3.576 1.00 96.81 103 LEU A CA 1
ATOM 721 C C . LEU A 1 103 ? 11.543 -8.747 -4.433 1.00 96.81 103 LEU A C 1
ATOM 723 O O . LEU A 1 103 ? 11.679 -8.930 -5.641 1.00 96.81 103 LEU A O 1
ATOM 727 N N . THR A 1 104 ? 12.052 -7.684 -3.814 1.00 95.94 104 THR A N 1
ATOM 728 C CA . THR A 1 104 ? 12.839 -6.655 -4.507 1.00 95.94 104 THR A CA 1
ATOM 729 C C . THR A 1 104 ? 14.156 -7.227 -5.036 1.00 95.94 104 THR A C 1
ATOM 731 O O . THR A 1 104 ? 14.562 -6.925 -6.161 1.00 95.94 104 THR A O 1
ATOM 734 N N . GLY A 1 105 ? 14.810 -8.106 -4.269 1.00 96.25 105 GLY A N 1
ATOM 735 C CA . GLY A 1 105 ? 15.995 -8.836 -4.723 1.00 96.25 105 GLY A CA 1
ATOM 736 C C . GLY A 1 105 ? 15.706 -9.702 -5.952 1.00 96.25 105 GLY A C 1
ATOM 737 O O . GLY A 1 105 ? 16.418 -9.616 -6.953 1.00 96.25 105 GLY A O 1
ATOM 738 N N . LEU A 1 106 ? 14.614 -10.471 -5.924 1.00 97.38 106 LEU A N 1
ATOM 739 C CA . LEU A 1 106 ? 14.168 -11.283 -7.061 1.00 97.38 106 LEU A CA 1
ATOM 740 C C . LEU A 1 106 ? 13.819 -10.425 -8.281 1.00 97.38 106 LEU A C 1
ATOM 742 O O . LEU A 1 106 ? 14.216 -10.762 -9.395 1.00 97.38 106 LEU A O 1
ATOM 746 N N . ALA A 1 107 ? 13.133 -9.298 -8.080 1.00 96.19 107 ALA A N 1
ATOM 747 C CA . ALA A 1 107 ? 12.829 -8.344 -9.141 1.00 96.19 107 ALA A CA 1
ATOM 748 C C . ALA A 1 107 ? 14.110 -7.787 -9.786 1.00 96.19 107 ALA A C 1
ATOM 750 O O . ALA A 1 107 ? 14.209 -7.706 -11.009 1.00 96.19 107 ALA A O 1
ATOM 751 N N . THR A 1 108 ? 15.122 -7.474 -8.974 1.00 96.12 108 THR A N 1
ATOM 752 C CA . THR A 1 108 ? 16.425 -6.989 -9.453 1.00 96.12 108 THR A CA 1
ATOM 753 C C . THR A 1 108 ? 17.122 -8.035 -10.322 1.00 96.12 108 THR A C 1
ATOM 755 O O . THR A 1 108 ? 17.578 -7.719 -11.420 1.00 96.12 108 THR A O 1
ATOM 758 N N . VAL A 1 109 ? 17.156 -9.297 -9.876 1.00 97.25 109 VAL A N 1
ATOM 759 C CA . VAL A 1 109 ? 17.736 -10.406 -10.654 1.00 97.25 109 VAL A CA 1
ATOM 760 C C . VAL A 1 109 ? 16.965 -10.629 -11.955 1.00 97.25 109 VAL A C 1
ATOM 762 O O . VAL A 1 109 ? 17.583 -10.783 -13.005 1.00 97.25 109 VAL A O 1
ATOM 765 N N . ALA A 1 110 ? 15.630 -10.595 -11.912 1.00 97.00 110 ALA A N 1
ATOM 766 C CA . ALA A 1 110 ? 14.784 -10.740 -13.094 1.00 97.00 110 ALA A CA 1
ATOM 767 C C . ALA A 1 110 ? 15.106 -9.675 -14.155 1.00 97.00 110 ALA A C 1
ATOM 769 O O . ALA A 1 110 ? 15.294 -9.998 -15.328 1.00 97.00 110 ALA A O 1
ATOM 770 N N . ILE A 1 111 ? 15.237 -8.414 -13.740 1.00 96.75 111 ILE A N 1
ATOM 771 C CA . ILE A 1 111 ? 15.625 -7.319 -14.637 1.00 96.75 111 ILE A CA 1
ATOM 772 C C . ILE A 1 111 ? 17.043 -7.543 -15.186 1.00 96.75 111 ILE A C 1
ATOM 774 O O . ILE A 1 111 ? 17.269 -7.361 -16.382 1.00 96.75 111 ILE A O 1
ATOM 778 N N . ALA A 1 112 ? 17.987 -7.993 -14.352 1.00 95.25 112 ALA A N 1
ATOM 779 C CA . ALA A 1 112 ? 19.370 -8.244 -14.764 1.00 95.25 112 ALA A CA 1
ATOM 780 C C . ALA A 1 112 ? 19.501 -9.340 -15.840 1.00 95.25 112 ALA A C 1
ATOM 782 O O . ALA A 1 112 ? 20.396 -9.268 -16.679 1.00 95.25 112 ALA A O 1
ATOM 783 N N . VAL A 1 113 ? 18.595 -10.324 -15.867 1.00 97.50 113 VAL A N 1
ATOM 784 C CA . VAL A 1 113 ? 18.548 -11.363 -16.915 1.00 97.50 113 VAL A CA 1
ATOM 785 C C . VAL A 1 113 ? 17.698 -10.958 -18.132 1.00 97.50 113 VAL A C 1
ATOM 787 O O . VAL A 1 113 ? 17.258 -11.812 -18.898 1.00 97.50 113 VAL A O 1
ATOM 790 N N . ASN A 1 114 ? 17.499 -9.652 -18.340 1.00 95.81 114 ASN A N 1
ATOM 791 C CA . ASN A 1 114 ? 16.757 -9.044 -19.451 1.00 95.81 114 ASN A CA 1
ATOM 792 C C . ASN A 1 114 ? 15.241 -9.322 -19.471 1.00 95.81 114 ASN A C 1
ATOM 794 O O . ASN A 1 114 ? 14.620 -9.237 -20.536 1.00 95.81 114 ASN A O 1
ATOM 798 N N . LEU A 1 115 ? 14.598 -9.600 -18.326 1.00 95.69 115 LEU A N 1
ATOM 799 C CA . LEU A 1 115 ? 13.136 -9.486 -18.278 1.00 95.69 115 LEU A CA 1
ATOM 800 C C . LEU A 1 115 ? 12.726 -8.015 -18.380 1.00 95.69 115 LEU A C 1
ATOM 802 O O . LEU A 1 115 ? 13.406 -7.102 -17.910 1.00 95.69 115 LEU A O 1
ATOM 806 N N . ARG A 1 116 ? 11.558 -7.788 -18.977 1.00 93.25 116 ARG A N 1
ATOM 807 C CA . ARG A 1 116 ? 10.998 -6.450 -19.127 1.00 93.25 116 ARG A CA 1
ATOM 808 C C . ARG A 1 116 ? 10.690 -5.827 -17.758 1.00 93.25 116 ARG A C 1
ATOM 810 O O . ARG A 1 116 ? 9.852 -6.337 -17.014 1.00 93.25 116 ARG A O 1
ATOM 817 N N . ALA A 1 117 ? 11.348 -4.711 -17.446 1.00 88.94 117 ALA A N 1
ATOM 818 C CA . ALA A 1 117 ? 11.252 -4.056 -16.141 1.00 88.94 117 ALA A CA 1
ATOM 819 C C . ALA A 1 117 ? 9.831 -3.585 -15.790 1.00 88.94 117 ALA A C 1
ATOM 821 O O . ALA A 1 117 ? 9.429 -3.679 -14.635 1.00 88.94 117 ALA A O 1
ATOM 822 N N . ASP A 1 118 ? 9.047 -3.135 -16.771 1.00 85.50 118 ASP A N 1
ATOM 823 C CA . ASP A 1 118 ? 7.650 -2.731 -16.571 1.00 85.50 118 ASP A CA 1
ATOM 824 C C . ASP A 1 118 ? 6.786 -3.888 -16.048 1.00 85.50 118 ASP A C 1
ATOM 826 O O . ASP A 1 118 ? 6.016 -3.712 -15.104 1.00 85.50 118 ASP A O 1
ATOM 830 N N . VAL A 1 119 ? 6.963 -5.088 -16.605 1.00 90.62 119 VAL A N 1
ATOM 831 C CA . VAL A 1 119 ? 6.252 -6.297 -16.169 1.00 90.62 119 VAL A CA 1
ATOM 832 C C . VAL A 1 119 ? 6.716 -6.731 -14.780 1.00 90.62 119 VAL A C 1
ATOM 834 O O . VAL A 1 119 ? 5.889 -7.042 -13.926 1.00 90.62 119 VAL A O 1
ATOM 837 N N . VAL A 1 120 ? 8.028 -6.727 -14.532 1.00 94.75 120 VAL A N 1
ATOM 838 C CA . VAL A 1 120 ? 8.596 -7.141 -13.239 1.00 94.75 120 VAL A CA 1
ATOM 839 C C . VAL A 1 120 ? 8.136 -6.216 -12.111 1.00 94.75 120 VAL A C 1
ATOM 841 O O . VAL A 1 120 ? 7.713 -6.699 -11.063 1.00 94.75 120 VAL A O 1
ATOM 844 N N . LEU A 1 121 ? 8.157 -4.899 -12.328 1.00 90.06 121 LEU A N 1
ATOM 845 C CA . LEU A 1 121 ? 7.694 -3.922 -11.342 1.00 90.06 121 LEU A CA 1
ATOM 846 C C . LEU A 1 121 ? 6.187 -4.034 -11.092 1.00 90.06 121 LEU A C 1
ATOM 848 O O . LEU A 1 121 ? 5.758 -3.959 -9.942 1.00 90.06 121 LEU A O 1
ATOM 852 N N . ALA A 1 122 ? 5.385 -4.268 -12.135 1.00 87.75 122 ALA A N 1
ATOM 853 C CA . ALA A 1 122 ? 3.957 -4.520 -11.962 1.00 87.75 122 ALA A CA 1
ATOM 854 C C . ALA A 1 122 ? 3.717 -5.763 -11.088 1.00 87.75 122 ALA A C 1
ATOM 856 O O . ALA A 1 122 ? 2.960 -5.702 -10.120 1.00 87.75 122 ALA A O 1
ATOM 857 N N . LEU A 1 123 ? 4.402 -6.872 -11.383 1.00 93.50 123 LEU A N 1
ATOM 858 C CA . LEU A 1 123 ? 4.299 -8.104 -10.600 1.00 93.50 123 LEU A CA 1
ATOM 859 C C . LEU A 1 123 ? 4.752 -7.913 -9.153 1.00 93.50 123 LEU A C 1
ATOM 861 O O . LEU A 1 123 ? 4.098 -8.441 -8.257 1.00 93.50 123 LEU A O 1
ATOM 865 N N . LEU A 1 124 ? 5.824 -7.154 -8.917 1.00 93.62 124 LEU A N 1
ATOM 866 C CA . LEU A 1 124 ? 6.304 -6.835 -7.574 1.00 93.62 124 LEU A CA 1
ATOM 867 C C . LEU A 1 124 ? 5.213 -6.129 -6.758 1.00 93.62 124 LEU A C 1
ATOM 869 O O . LEU A 1 124 ? 4.823 -6.626 -5.703 1.00 93.62 124 LEU A O 1
ATOM 873 N N . VAL A 1 125 ? 4.653 -5.039 -7.291 1.00 90.56 125 VAL A N 1
ATOM 874 C CA . VAL A 1 125 ? 3.609 -4.250 -6.614 1.00 90.56 125 VAL A CA 1
ATOM 875 C C . VAL A 1 125 ? 2.358 -5.089 -6.342 1.00 90.56 125 VAL A C 1
ATOM 877 O O . VAL A 1 125 ? 1.821 -5.068 -5.233 1.00 90.56 125 VAL A O 1
ATOM 880 N N . PHE A 1 126 ? 1.890 -5.867 -7.324 1.00 92.31 126 PHE A N 1
ATOM 881 C CA . PHE A 1 126 ? 0.718 -6.723 -7.121 1.00 92.31 126 PHE A CA 1
ATOM 882 C C . PHE A 1 126 ? 0.991 -7.870 -6.144 1.00 92.31 126 PHE A C 1
ATOM 884 O O . PHE A 1 126 ? 0.099 -8.232 -5.377 1.00 92.31 126 PHE A O 1
ATOM 891 N N . SER A 1 127 ? 2.209 -8.412 -6.120 1.00 95.19 127 SER A N 1
ATOM 892 C CA . SER A 1 127 ? 2.595 -9.444 -5.154 1.00 95.19 127 SER A CA 1
ATOM 893 C C . SER A 1 127 ? 2.587 -8.895 -3.731 1.00 95.19 127 SER A C 1
ATOM 895 O O . SER A 1 127 ? 2.007 -9.523 -2.848 1.00 95.19 127 SER A O 1
ATOM 897 N N . GLU A 1 128 ? 3.144 -7.703 -3.505 1.00 94.06 128 GLU A N 1
ATOM 898 C CA . GLU A 1 128 ? 3.104 -7.041 -2.195 1.00 94.06 128 GLU A CA 1
ATOM 899 C C . GLU A 1 128 ? 1.668 -6.742 -1.749 1.00 94.06 128 GLU A C 1
ATOM 901 O O . GLU A 1 128 ? 1.312 -7.004 -0.598 1.00 94.06 128 GLU A O 1
ATOM 906 N N . ALA A 1 129 ? 0.806 -6.282 -2.663 1.00 92.69 129 ALA A N 1
ATOM 907 C CA . ALA A 1 129 ? -0.608 -6.054 -2.370 1.00 92.69 129 ALA A CA 1
ATOM 908 C C . ALA A 1 129 ? -1.342 -7.353 -1.986 1.00 92.69 129 ALA A C 1
ATOM 910 O O . ALA A 1 129 ? -2.094 -7.380 -1.009 1.00 92.69 129 ALA A O 1
ATOM 911 N N . VAL A 1 130 ? -1.106 -8.450 -2.713 1.00 95.44 130 VAL A N 1
ATOM 912 C CA . VAL A 1 130 ? -1.688 -9.767 -2.403 1.00 95.44 130 VAL A CA 1
ATOM 913 C C . VAL A 1 130 ? -1.182 -10.290 -1.059 1.00 95.44 130 VAL A C 1
ATOM 915 O O . VAL A 1 130 ? -1.978 -10.799 -0.268 1.00 95.44 130 VAL A O 1
ATOM 918 N N . ILE A 1 131 ? 0.111 -10.131 -0.764 1.00 96.00 131 ILE A N 1
ATOM 919 C CA . ILE A 1 131 ? 0.699 -10.518 0.524 1.00 96.00 131 ILE A CA 1
ATOM 920 C C . ILE A 1 131 ? 0.081 -9.707 1.657 1.00 96.00 131 ILE A C 1
ATOM 922 O O . ILE A 1 131 ? -0.305 -10.297 2.665 1.00 96.00 131 ILE A O 1
ATOM 926 N N . PHE A 1 132 ? -0.072 -8.392 1.490 1.00 93.50 132 PHE A N 1
ATOM 927 C CA . PHE A 1 132 ? -0.735 -7.545 2.478 1.00 93.50 132 PHE A CA 1
ATOM 928 C C . PHE A 1 132 ? -2.156 -8.035 2.765 1.00 93.50 132 PHE A C 1
ATOM 930 O O . PHE A 1 132 ? -2.497 -8.284 3.920 1.00 93.50 132 PHE A O 1
ATOM 937 N N . ILE A 1 133 ? -2.969 -8.238 1.721 1.00 93.00 133 ILE A N 1
ATOM 938 C CA . ILE A 1 133 ? -4.354 -8.708 1.859 1.00 93.00 133 ILE A CA 1
ATOM 939 C C . ILE A 1 133 ? -4.389 -10.081 2.541 1.00 93.00 133 ILE A C 1
ATOM 941 O O . ILE A 1 133 ? -5.154 -10.286 3.483 1.00 93.00 133 ILE A O 1
ATOM 945 N N . GLY A 1 134 ? -3.543 -11.019 2.111 1.00 94.94 134 GLY A N 1
ATOM 946 C CA . GLY A 1 134 ? -3.462 -12.357 2.695 1.00 94.94 134 GLY A CA 1
ATOM 947 C C . GLY A 1 134 ? -3.036 -12.335 4.165 1.00 94.94 134 GLY A C 1
ATOM 948 O O . GLY A 1 134 ? -3.674 -12.969 5.011 1.00 94.94 134 GLY A O 1
ATOM 949 N N . ALA A 1 135 ? -1.996 -11.571 4.498 1.00 92.94 135 ALA A N 1
ATOM 950 C CA . ALA A 1 135 ? -1.514 -11.401 5.866 1.00 92.94 135 ALA A CA 1
ATOM 951 C C . ALA A 1 135 ? -2.576 -10.740 6.754 1.00 92.94 135 ALA A C 1
ATOM 953 O O . ALA A 1 135 ? -2.849 -11.220 7.854 1.00 92.94 135 ALA A O 1
ATOM 954 N N . TYR A 1 136 ? -3.234 -9.692 6.260 1.00 92.25 136 TYR A N 1
ATOM 955 C CA . TYR A 1 136 ? -4.294 -9.004 6.984 1.00 92.25 136 TYR A CA 1
ATOM 956 C C . TYR A 1 136 ? -5.488 -9.926 7.251 1.00 92.25 136 TYR A C 1
ATOM 958 O O . TYR A 1 136 ? -5.897 -10.086 8.399 1.00 92.25 136 TYR 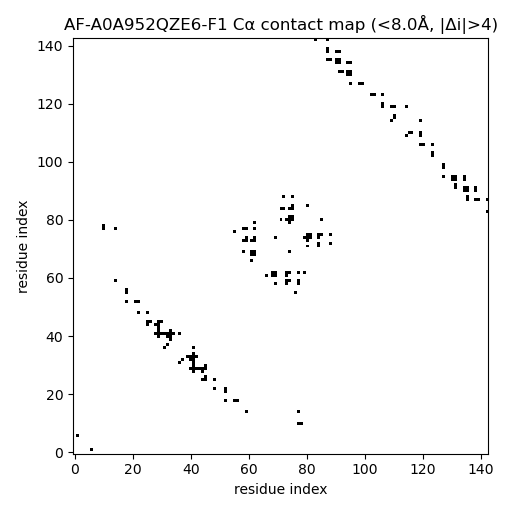A O 1
ATOM 966 N N . LEU A 1 137 ? -6.007 -10.615 6.228 1.00 93.12 137 LEU A N 1
ATOM 967 C CA . LEU A 1 137 ? -7.152 -11.521 6.375 1.00 93.12 137 LEU A CA 1
ATOM 968 C C . LEU A 1 137 ? -6.844 -12.715 7.284 1.00 93.12 137 LEU A C 1
ATOM 970 O O . LEU A 1 137 ? -7.699 -13.133 8.065 1.00 93.12 137 LEU A O 1
ATOM 974 N N . THR A 1 138 ? -5.638 -13.280 7.204 1.00 93.88 138 THR A N 1
ATOM 975 C CA . THR A 1 138 ? -5.242 -14.393 8.080 1.00 93.88 138 THR A CA 1
ATOM 976 C C . THR A 1 138 ? -5.107 -13.957 9.534 1.00 93.88 138 THR A C 1
ATOM 978 O O . THR A 1 138 ? -5.513 -14.708 10.421 1.00 93.88 138 THR A O 1
ATOM 981 N N . ARG A 1 139 ? -4.589 -12.751 9.795 1.00 91.75 139 ARG A N 1
ATOM 982 C CA . ARG A 1 139 ? -4.512 -12.181 11.147 1.00 91.75 139 ARG A CA 1
ATOM 983 C C . ARG A 1 139 ? -5.886 -11.802 11.682 1.00 91.75 139 ARG A C 1
ATOM 985 O O . ARG A 1 139 ? -6.193 -12.171 12.808 1.00 91.75 139 ARG A O 1
ATOM 992 N N . LEU A 1 140 ? -6.735 -11.192 10.860 1.00 90.00 140 LEU A N 1
ATOM 993 C CA . LEU A 1 140 ? -8.106 -10.838 11.225 1.00 90.00 140 LEU A CA 1
ATOM 994 C C . LEU A 1 140 ? -8.946 -12.064 11.610 1.00 90.00 140 LEU A C 1
ATOM 996 O O . LEU A 1 140 ? -9.755 -11.985 12.521 1.00 90.00 140 LEU A O 1
ATOM 1000 N N . ARG A 1 141 ? -8.744 -13.209 10.943 1.00 89.06 141 ARG A N 1
ATOM 1001 C CA . ARG A 1 141 ? -9.440 -14.469 11.270 1.00 89.06 141 ARG A CA 1
ATOM 1002 C C . ARG A 1 141 ? -8.944 -15.146 12.551 1.00 89.06 141 ARG A C 1
ATOM 1004 O O . ARG A 1 141 ? -9.639 -16.013 13.067 1.00 89.06 141 ARG A O 1
ATOM 1011 N N . ARG A 1 142 ? -7.716 -14.849 12.983 1.00 84.31 142 ARG A N 1
ATOM 1012 C CA . ARG A 1 142 ? -7.069 -15.478 14.149 1.00 84.31 142 ARG A CA 1
ATOM 1013 C C . ARG A 1 142 ? -7.158 -14.630 15.412 1.00 84.31 142 ARG A C 1
ATOM 1015 O O . ARG A 1 142 ? -6.987 -15.180 16.495 1.00 84.31 142 ARG A O 1
ATOM 1022 N N . ALA A 1 143 ? -7.324 -13.322 15.251 1.00 75.94 143 ALA A N 1
ATOM 1023 C CA . ALA A 1 143 ? -7.560 -12.388 16.338 1.00 75.94 143 ALA A CA 1
ATOM 1024 C C . ALA A 1 143 ? -8.962 -12.597 16.893 1.00 75.94 143 ALA A C 1
ATOM 1026 O O . ALA A 1 143 ? -9.148 -12.362 18.101 1.00 75.94 143 ALA A O 1
#

Solvent-accessible surface area (backbone atoms only — not comparable to full-atom values): 7635 Å² total; per-residue (Å²): 130,84,60,68,70,58,58,57,51,51,48,50,51,51,50,54,51,51,54,49,51,50,48,66,49,37,52,58,51,15,52,47,30,50,74,76,40,75,82,66,52,11,59,50,42,41,52,53,43,50,51,51,51,51,48,52,53,49,34,43,51,38,35,71,77,36,53,94,75,38,51,61,65,32,21,36,76,57,75,67,41,54,78,64,35,44,51,38,49,51,54,15,51,50,51,37,58,68,48,45,59,60,52,51,50,51,42,52,52,44,39,73,75,71,44,62,56,71,60,44,53,51,51,50,55,53,48,49,52,50,46,32,53,50,40,35,54,56,38,63,74,72,107

Sequence (143 aa):
MPNGKRAASVTRAALVLGLAAGAALIVPLGLLVRQYGPGNMGNGILMGGAMALIGFAFAAWRAWNSPDRASPLDRALTGLGDERDDAVLTSALAVVGATALPLTGLATVAIAVNLRADVVLALLVFSEAVIFIGAYLTRLRRA

Radius of gyration: 18.2 Å; Cα contacts (8 Å, |Δi|>4): 103; chains: 1; bounding box: 41×34×53 Å